Protein AF-A0A6V7HZJ1-F1 (afdb_monomer)

InterPro domains:
  IPR009286 Inositol-pentakisphosphate 2-kinase [PF06090] (3-88)
  IPR009286 Inositol-pentakisphosphate 2-kinase [PTHR14456] (4-88)

Foldseek 3Di:
DPPPVAPDDFPADVCLCPVLDLVSVLVNVVSCLVGVRVPDFDDDPNHTQDGPPDDPVSVQVVVCVVPHPPRQDVVNVSVVVSCVSNDDDPPCVVVVV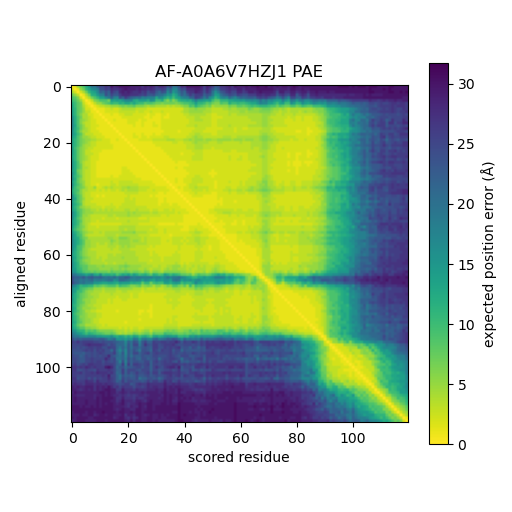VVVVVVVVVVVVVVVVVVVPPPD

Secondary structure (DSSP, 8-state):
------SS-----HHHHTTS-HHHHHHHHHHHHHS-TTT--EEETTEEEESTT--HHHHHHHHHHHH-SS---HHHHHHHHHHHHHPPP-THHHHHHHHHHHHHHHHHHHHHHHHHTS--

Mean predicted aligned error: 12.03 Å

Solvent-accessible surface area (backbone atoms only — not comparable to full-atom values): 7307 Å² total; per-residue (Å²): 132,87,84,74,90,60,97,70,86,62,77,51,40,69,71,29,52,72,57,82,42,66,69,41,27,46,53,20,51,52,23,30,71,75,44,19,58,95,82,33,74,41,67,57,97,88,39,80,74,45,35,60,94,54,59,71,66,60,50,49,54,49,36,33,70,72,67,36,93,64,79,53,48,72,66,52,52,48,49,52,52,49,52,63,71,68,54,80,75,74,63,60,61,63,51,51,50,50,55,51,51,52,56,51,51,54,57,52,58,63,55,58,62,59,66,70,72,76,77,126

Sequence (120 aa):
IANRTVAERSKYCPCDLFSGDRKRLHHAIDALIETPQNNFIIFKNGCRVWGEGYSRDALNDILEECFGTNQVSLDDLQYLLSEALLREFSKNKSERLMEKCDRLLENNVTSDERVASSKR

Radius of gyration: 25.58 Å; Cα contacts (8 Å, |Δi|>4): 84; chains: 1; bounding box: 83×49×32 Å

Organism: NCBI:txid1563983

Structure (mmCIF, N/CA/C/O backbone):
data_AF-A0A6V7HZJ1-F1
#
_entry.id   AF-A0A6V7HZJ1-F1
#
loop_
_atom_site.group_PDB
_atom_site.id
_atom_site.type_symbol
_atom_site.label_atom_id
_atom_site.label_alt_id
_atom_site.label_comp_id
_atom_site.label_asym_id
_atom_site.label_entity_id
_atom_site.label_seq_id
_atom_site.pdbx_PDB_ins_code
_atom_site.Cartn_x
_atom_site.Cartn_y
_atom_site.Cartn_z
_atom_site.occupancy
_atom_site.B_iso_or_equiv
_atom_site.auth_seq_id
_atom_site.auth_comp_id
_atom_site.auth_asym_id
_atom_site.auth_atom_id
_atom_site.pdbx_PDB_model_num
ATOM 1 N N . ILE A 1 1 ? 4.909 -32.415 -10.570 1.00 40.41 1 ILE A N 1
ATOM 2 C CA . ILE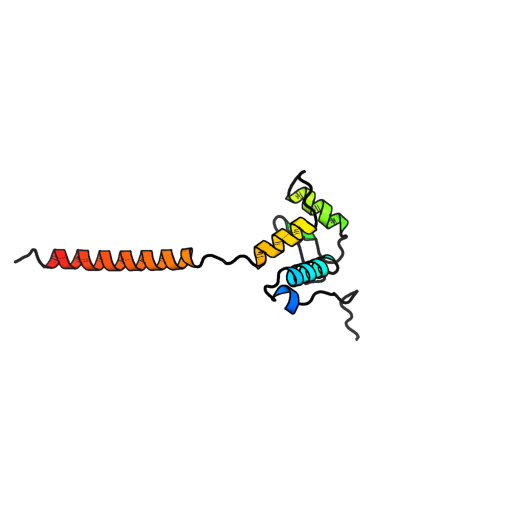 A 1 1 ? 5.188 -31.099 -11.194 1.00 40.41 1 ILE A CA 1
ATOM 3 C C . ILE A 1 1 ? 5.083 -30.068 -10.082 1.00 40.41 1 ILE A C 1
ATOM 5 O O . ILE A 1 1 ? 4.009 -29.923 -9.514 1.00 40.41 1 ILE A O 1
ATOM 9 N N . ALA A 1 2 ? 6.195 -29.470 -9.659 1.00 46.47 2 ALA A N 1
ATOM 10 C CA . ALA A 1 2 ? 6.170 -28.469 -8.597 1.00 46.47 2 ALA A CA 1
ATOM 11 C C . ALA A 1 2 ? 5.675 -27.140 -9.191 1.00 46.47 2 ALA A C 1
ATOM 13 O O . ALA A 1 2 ? 6.444 -26.432 -9.834 1.00 46.47 2 ALA A O 1
ATOM 14 N N . ASN A 1 3 ? 4.389 -26.832 -9.009 1.00 52.44 3 ASN A N 1
ATOM 15 C CA . ASN A 1 3 ? 3.789 -25.545 -9.370 1.00 52.44 3 ASN A CA 1
ATOM 16 C C . ASN A 1 3 ? 4.353 -24.444 -8.463 1.00 52.44 3 ASN A C 1
ATOM 18 O O . ASN A 1 3 ? 3.749 -24.096 -7.452 1.00 52.44 3 ASN A O 1
ATOM 22 N N . ARG A 1 4 ? 5.525 -23.897 -8.788 1.00 54.09 4 ARG A N 1
ATOM 23 C CA . ARG A 1 4 ? 5.960 -22.620 -8.210 1.00 54.09 4 ARG A CA 1
ATOM 24 C C . ARG A 1 4 ? 5.475 -21.509 -9.132 1.00 54.09 4 ARG A C 1
ATOM 26 O O . ARG A 1 4 ? 6.187 -21.098 -10.036 1.00 54.09 4 ARG A O 1
ATOM 33 N N . THR A 1 5 ? 4.230 -21.084 -8.936 1.00 69.06 5 THR A N 1
ATOM 34 C CA . THR A 1 5 ? 3.590 -19.992 -9.695 1.00 69.06 5 THR A CA 1
ATOM 35 C C . THR A 1 5 ? 3.909 -18.605 -9.132 1.00 69.06 5 THR A C 1
ATOM 37 O O . THR A 1 5 ? 3.355 -17.619 -9.601 1.00 69.06 5 THR A O 1
ATOM 40 N N . VAL A 1 6 ? 4.767 -18.522 -8.111 1.00 70.00 6 VAL A N 1
ATOM 41 C CA . VAL A 1 6 ? 5.093 -17.292 -7.387 1.00 70.00 6 VAL A CA 1
ATOM 42 C C . VAL A 1 6 ? 6.604 -17.232 -7.158 1.00 70.00 6 VAL A C 1
ATOM 44 O O . VAL A 1 6 ? 7.190 -18.220 -6.707 1.00 70.00 6 VAL A O 1
ATOM 47 N N . ALA A 1 7 ? 7.221 -16.093 -7.491 1.00 79.19 7 ALA A N 1
ATOM 48 C CA . ALA A 1 7 ? 8.670 -15.894 -7.425 1.00 79.19 7 ALA A CA 1
ATOM 49 C C . ALA A 1 7 ? 9.200 -15.833 -5.982 1.00 79.19 7 ALA A C 1
ATOM 51 O O . ALA A 1 7 ? 10.253 -16.397 -5.688 1.00 79.19 7 ALA A O 1
ATOM 52 N N . GLU A 1 8 ? 8.444 -15.215 -5.072 1.00 86.81 8 GLU A N 1
ATOM 53 C CA . GLU A 1 8 ? 8.817 -15.063 -3.666 1.00 86.81 8 GLU A CA 1
ATOM 54 C C . GLU A 1 8 ? 7.619 -15.151 -2.713 1.00 86.81 8 GLU A C 1
ATOM 56 O O . GLU A 1 8 ? 6.463 -14.954 -3.089 1.00 86.81 8 GLU A O 1
ATOM 61 N N . ARG A 1 9 ? 7.880 -15.475 -1.443 1.00 90.62 9 ARG A N 1
ATOM 62 C CA . ARG A 1 9 ? 6.821 -15.539 -0.433 1.00 90.62 9 ARG A CA 1
ATOM 63 C C . ARG A 1 9 ? 6.506 -14.130 0.064 1.00 90.62 9 ARG A C 1
ATOM 65 O O . ARG A 1 9 ? 7.355 -13.498 0.682 1.00 90.62 9 ARG A O 1
ATOM 72 N N . SER A 1 10 ? 5.266 -13.699 -0.139 1.00 93.69 10 SER A N 1
ATOM 73 C CA . SER A 1 10 ? 4.774 -12.426 0.385 1.00 93.69 10 SER A CA 1
ATOM 74 C C . SER A 1 10 ? 4.755 -12.402 1.919 1.00 93.69 10 SER A C 1
ATOM 76 O O . SER A 1 10 ? 4.475 -13.418 2.566 1.00 93.69 10 SER A O 1
ATOM 78 N N . LYS A 1 11 ? 5.013 -11.221 2.494 1.00 96.38 11 LYS A N 1
ATOM 79 C CA . LYS A 1 11 ? 4.790 -10.919 3.921 1.00 96.38 11 LYS A CA 1
ATOM 80 C C . LYS A 1 11 ? 3.334 -10.538 4.216 1.00 96.38 11 LYS A C 1
ATOM 82 O O . LYS A 1 11 ? 2.983 -10.341 5.374 1.00 96.38 11 LYS A O 1
ATOM 87 N N . TYR A 1 12 ? 2.491 -10.434 3.186 1.00 96.69 12 TYR A N 1
ATOM 88 C CA . TYR A 1 12 ? 1.090 -10.071 3.333 1.00 96.69 12 TYR A CA 1
ATOM 89 C C . TYR A 1 12 ? 0.363 -11.092 4.211 1.00 96.69 12 TYR A C 1
ATOM 91 O O . TYR A 1 12 ? 0.395 -12.300 3.964 1.00 96.69 12 TYR A O 1
ATOM 99 N N . CYS A 1 13 ? -0.323 -10.580 5.230 1.00 96.69 13 CYS A N 1
ATOM 100 C CA . CYS A 1 13 ? -1.128 -11.363 6.149 1.00 96.69 13 CYS A CA 1
ATOM 101 C C . CYS A 1 13 ? -2.583 -10.868 6.106 1.00 96.69 13 CYS A C 1
ATOM 103 O O . CYS A 1 13 ? -2.858 -9.738 6.521 1.00 96.69 13 CYS A O 1
ATOM 105 N N . PRO A 1 14 ? -3.549 -11.701 5.676 1.00 97.44 14 PRO A N 1
ATOM 106 C CA . PRO A 1 14 ? -4.964 -11.331 5.695 1.00 97.44 14 PRO A CA 1
ATOM 107 C C . PRO A 1 14 ? -5.456 -10.926 7.089 1.00 97.44 14 PRO A C 1
ATOM 109 O O . PRO A 1 14 ? -6.217 -9.972 7.224 1.00 97.44 14 PRO A O 1
ATOM 112 N N . CYS A 1 15 ? -4.983 -11.599 8.144 1.00 97.81 15 CYS A N 1
ATOM 113 C CA . CYS A 1 15 ? -5.367 -11.269 9.516 1.00 97.81 15 CYS A CA 1
ATOM 114 C C . CYS A 1 15 ? -4.927 -9.865 9.935 1.00 97.81 15 CYS A C 1
ATOM 116 O O . CYS A 1 15 ? -5.546 -9.303 10.834 1.00 97.81 15 CYS A O 1
ATOM 118 N N . ASP A 1 16 ? -3.860 -9.321 9.347 1.00 97.88 16 ASP A N 1
ATOM 119 C CA . ASP A 1 16 ? -3.412 -7.955 9.615 1.00 97.88 16 ASP A CA 1
ATOM 120 C C . ASP A 1 16 ? -4.301 -6.941 8.889 1.00 97.88 16 ASP A C 1
ATOM 122 O O . ASP A 1 16 ? -4.782 -6.000 9.523 1.00 97.88 16 ASP A O 1
ATOM 126 N N . LEU A 1 17 ? -4.626 -7.206 7.617 1.00 97.50 17 LEU A N 1
ATOM 127 C CA . LEU A 1 17 ? -5.521 -6.373 6.806 1.00 97.50 17 LEU A CA 1
ATOM 128 C C . LEU A 1 17 ? -6.935 -6.271 7.413 1.00 97.50 17 LEU A C 1
ATOM 130 O O . LEU A 1 17 ? -7.500 -5.189 7.504 1.00 97.50 17 LEU A O 1
ATOM 134 N N . PHE A 1 18 ? -7.505 -7.388 7.871 1.00 96.44 18 PHE A N 1
ATOM 135 C CA . PHE A 1 18 ? -8.874 -7.437 8.411 1.00 96.44 18 PHE A CA 1
ATOM 136 C C . PHE A 1 18 ? -8.962 -7.210 9.928 1.00 96.44 18 PHE A C 1
ATOM 138 O O . PHE A 1 18 ? -10.018 -7.409 10.524 1.00 96.44 18 PHE A O 1
ATOM 145 N N . SER A 1 19 ? -7.869 -6.811 10.579 1.00 95.81 19 SER A N 1
ATOM 146 C CA . SER A 1 19 ? -7.833 -6.676 12.041 1.00 95.81 19 SER A CA 1
ATOM 147 C C . SER A 1 19 ? -8.616 -5.483 12.594 1.00 95.81 19 SER A C 1
ATOM 149 O O . SER A 1 19 ? -8.912 -5.462 13.787 1.00 95.81 19 SER A O 1
ATOM 151 N N . GLY A 1 20 ? -8.882 -4.467 11.769 1.00 92.50 20 GLY A N 1
ATOM 152 C CA . GLY A 1 20 ? -9.362 -3.158 12.227 1.00 92.50 20 GLY A CA 1
ATOM 153 C C . GLY A 1 20 ? -8.294 -2.313 12.940 1.00 92.50 20 GLY A C 1
ATOM 154 O O . GLY A 1 20 ? -8.534 -1.144 13.234 1.00 92.50 20 GLY A O 1
ATOM 155 N N . ASP A 1 21 ? -7.104 -2.868 13.194 1.00 96.25 21 ASP A N 1
ATOM 156 C CA . ASP A 1 21 ? -5.969 -2.143 13.755 1.00 96.25 21 ASP A CA 1
ATOM 157 C C . ASP A 1 21 ? -5.191 -1.440 12.635 1.00 96.25 21 ASP A C 1
ATOM 159 O O . ASP A 1 21 ? -4.701 -2.080 11.702 1.00 96.25 21 ASP A O 1
ATOM 163 N N . ARG A 1 22 ? -5.045 -0.111 12.735 1.00 95.19 22 ARG A N 1
ATOM 164 C CA . ARG A 1 22 ? -4.370 0.699 11.704 1.00 95.19 22 ARG A CA 1
ATOM 165 C C . ARG A 1 22 ? -2.927 0.277 11.456 1.00 95.19 22 ARG A C 1
ATOM 167 O O . ARG A 1 22 ? -2.501 0.260 10.308 1.00 95.19 22 ARG A O 1
ATOM 174 N N . LYS A 1 23 ? -2.165 -0.068 12.497 1.00 95.44 23 LYS A N 1
ATOM 175 C CA . LYS A 1 23 ? -0.742 -0.408 12.334 1.00 95.44 23 LYS A CA 1
ATOM 176 C C . LYS A 1 23 ? -0.579 -1.727 11.587 1.00 95.44 23 LYS A C 1
ATOM 178 O O . LYS A 1 23 ? 0.264 -1.833 10.701 1.00 95.44 23 LYS A O 1
ATOM 183 N N . ARG A 1 24 ? -1.405 -2.719 11.918 1.00 97.25 24 ARG A N 1
ATOM 184 C CA . ARG A 1 24 ? -1.441 -4.006 11.212 1.00 97.25 24 ARG A CA 1
ATOM 185 C C . ARG A 1 24 ? -1.941 -3.836 9.777 1.00 97.25 24 ARG A C 1
ATOM 187 O O . ARG A 1 24 ? -1.351 -4.405 8.864 1.00 97.25 24 ARG A O 1
ATOM 194 N N . LEU A 1 25 ? -2.952 -2.996 9.560 1.00 97.06 25 LEU A N 1
ATOM 195 C CA . LEU A 1 25 ? -3.442 -2.669 8.222 1.00 97.06 25 LEU A CA 1
ATOM 196 C C . LEU A 1 25 ? -2.347 -2.042 7.343 1.00 97.06 25 LEU A C 1
ATOM 198 O O . LEU A 1 25 ? -2.143 -2.497 6.220 1.00 97.06 25 LEU A O 1
ATOM 202 N N . HIS A 1 26 ? -1.600 -1.068 7.872 1.00 96.00 26 HIS A N 1
ATOM 203 C CA . HIS A 1 26 ? -0.453 -0.462 7.188 1.00 96.00 26 HIS A CA 1
ATOM 204 C C . HIS A 1 26 ? 0.588 -1.522 6.804 1.00 96.00 26 HIS A C 1
ATOM 206 O O . HIS A 1 26 ? 0.969 -1.618 5.640 1.00 96.00 26 HIS A O 1
ATOM 212 N N . HIS A 1 27 ? 0.968 -2.392 7.747 1.00 96.38 27 HIS A N 1
ATOM 213 C CA . HIS A 1 27 ? 1.910 -3.480 7.475 1.00 96.38 27 HIS A CA 1
ATOM 214 C C . HIS A 1 27 ? 1.437 -4.403 6.340 1.00 96.38 27 HIS A C 1
ATOM 216 O O . HIS A 1 27 ? 2.221 -4.782 5.469 1.00 96.38 27 HIS A O 1
ATOM 222 N N . ALA A 1 28 ? 0.147 -4.745 6.324 1.00 97.75 28 ALA A N 1
ATOM 223 C CA . ALA A 1 28 ? -0.428 -5.565 5.267 1.00 97.75 28 ALA A CA 1
ATOM 224 C C . ALA A 1 28 ? -0.405 -4.857 3.901 1.00 97.75 28 ALA A C 1
ATOM 226 O O . ALA A 1 28 ? -0.098 -5.503 2.901 1.00 97.75 28 ALA A O 1
ATOM 227 N N . ILE A 1 29 ? -0.693 -3.552 3.853 1.00 96.75 29 ILE A N 1
ATOM 228 C CA . ILE A 1 29 ? -0.634 -2.747 2.623 1.00 96.75 29 ILE A CA 1
ATOM 229 C C . ILE A 1 29 ? 0.805 -2.649 2.106 1.00 96.75 29 ILE A C 1
ATOM 231 O O . ILE A 1 29 ? 1.033 -2.870 0.919 1.00 96.75 29 ILE A O 1
ATOM 235 N N . ASP A 1 30 ? 1.786 -2.406 2.977 1.00 95.62 30 ASP A N 1
ATOM 236 C CA . ASP A 1 30 ? 3.200 -2.369 2.580 1.00 95.62 30 ASP A CA 1
ATOM 237 C C . ASP A 1 30 ? 3.654 -3.691 1.978 1.00 95.62 30 ASP A C 1
ATOM 239 O O . ASP A 1 30 ? 4.320 -3.713 0.944 1.00 95.62 30 ASP A O 1
ATOM 243 N N . ALA A 1 31 ? 3.252 -4.805 2.589 1.00 96.12 31 ALA A N 1
ATOM 244 C CA . ALA A 1 31 ? 3.575 -6.124 2.076 1.00 96.12 31 ALA A CA 1
ATOM 245 C C . ALA A 1 31 ? 2.908 -6.411 0.716 1.00 96.12 31 ALA A C 1
ATOM 247 O O . ALA A 1 31 ? 3.510 -7.080 -0.128 1.00 96.12 31 ALA A O 1
ATOM 248 N N . LEU A 1 32 ? 1.697 -5.887 0.483 1.00 96.19 32 LEU A N 1
ATOM 249 C CA . LEU A 1 32 ? 1.023 -5.940 -0.820 1.00 96.19 32 LEU A CA 1
ATOM 250 C C . LEU A 1 32 ? 1.732 -5.075 -1.871 1.00 96.19 32 LEU A C 1
ATOM 252 O O . LEU A 1 32 ? 1.818 -5.484 -3.022 1.00 96.19 32 LEU A O 1
ATOM 256 N N . ILE A 1 33 ? 2.265 -3.908 -1.502 1.00 94.75 33 ILE A N 1
ATOM 257 C CA . ILE A 1 33 ? 3.041 -3.059 -2.420 1.00 94.75 33 ILE A CA 1
ATOM 258 C C . ILE A 1 33 ? 4.416 -3.680 -2.715 1.00 94.75 33 ILE A C 1
ATOM 260 O O . ILE A 1 33 ? 4.897 -3.603 -3.842 1.00 94.75 33 ILE A O 1
ATOM 264 N N . GLU A 1 34 ? 5.065 -4.290 -1.719 1.00 93.69 34 GLU A N 1
ATOM 265 C CA . GLU A 1 34 ? 6.348 -4.992 -1.880 1.00 93.69 34 GLU A CA 1
ATOM 266 C C . GLU A 1 34 ? 6.198 -6.223 -2.783 1.00 93.69 34 GLU A C 1
ATOM 268 O O . GLU A 1 34 ? 7.039 -6.451 -3.645 1.00 93.69 34 GLU A O 1
ATOM 273 N N . THR A 1 35 ? 5.113 -6.986 -2.614 1.00 94.50 35 THR A N 1
ATOM 274 C CA . THR A 1 35 ? 4.875 -8.251 -3.328 1.00 94.50 35 THR A CA 1
ATOM 275 C C . THR A 1 35 ? 3.427 -8.348 -3.825 1.00 94.50 35 THR A C 1
ATOM 277 O O . THR A 1 35 ? 2.601 -9.027 -3.205 1.00 94.50 35 THR A O 1
ATOM 280 N N . PRO A 1 36 ? 3.088 -7.682 -4.945 1.00 94.31 36 PRO A N 1
ATOM 281 C CA . PRO A 1 36 ? 1.699 -7.525 -5.385 1.00 94.31 36 PRO A CA 1
ATOM 282 C C . PRO A 1 36 ? 1.052 -8.838 -5.802 1.00 94.31 36 PRO A C 1
ATOM 284 O O . PRO A 1 36 ? -0.101 -9.109 -5.448 1.00 94.31 36 PRO A O 1
ATOM 287 N N . GLN A 1 37 ? 1.796 -9.669 -6.538 1.00 90.62 37 GLN A N 1
ATOM 288 C CA . GLN A 1 37 ? 1.336 -10.950 -7.062 1.00 90.62 37 GLN A CA 1
ATOM 289 C C . GLN A 1 37 ? -0.044 -10.794 -7.729 1.00 90.62 37 GLN A C 1
ATOM 291 O O . GLN A 1 37 ? -0.274 -9.874 -8.516 1.00 90.62 37 GLN A O 1
ATOM 296 N N . ASN A 1 38 ? -0.993 -11.674 -7.420 1.00 92.56 38 ASN A N 1
ATOM 297 C CA . ASN A 1 38 ? -2.386 -11.554 -7.849 1.00 92.56 38 ASN A CA 1
ATOM 298 C C . ASN A 1 38 ? -3.284 -10.824 -6.831 1.00 92.56 38 ASN A C 1
ATOM 300 O O . ASN A 1 38 ? -4.492 -10.760 -7.044 1.00 92.56 38 ASN A O 1
ATOM 304 N N . ASN A 1 39 ? -2.723 -10.310 -5.733 1.00 95.06 39 ASN A N 1
ATOM 305 C CA . ASN A 1 39 ? -3.485 -9.746 -4.618 1.00 95.06 39 ASN A CA 1
ATOM 306 C C . ASN A 1 39 ? -3.630 -8.223 -4.701 1.00 95.06 39 ASN A C 1
ATOM 308 O O . ASN A 1 39 ? -4.583 -7.678 -4.148 1.00 95.06 39 ASN A O 1
ATOM 312 N N . PHE A 1 40 ? -2.714 -7.532 -5.386 1.00 95.81 40 PHE A N 1
ATOM 313 C CA . PHE A 1 40 ? -2.752 -6.077 -5.503 1.00 95.81 40 PHE A CA 1
ATOM 314 C C . PHE A 1 40 ? -2.501 -5.621 -6.944 1.00 95.81 40 PHE A C 1
ATOM 316 O O . PHE A 1 40 ? -1.456 -5.882 -7.539 1.00 95.81 40 PHE A O 1
ATOM 323 N N . ILE A 1 41 ? -3.508 -4.971 -7.532 1.00 96.00 41 ILE A N 1
ATOM 324 C CA . ILE A 1 41 ? -3.509 -4.521 -8.927 1.00 96.00 41 ILE A CA 1
ATOM 325 C C . ILE A 1 41 ? -4.136 -3.131 -8.970 1.00 96.00 41 ILE A C 1
ATOM 327 O O . ILE A 1 41 ? -5.210 -2.920 -8.405 1.00 96.00 41 ILE A O 1
ATOM 331 N N . ILE A 1 42 ? -3.491 -2.199 -9.670 1.00 95.25 42 ILE A N 1
ATOM 332 C CA . ILE A 1 42 ? -3.984 -0.827 -9.814 1.00 95.25 42 ILE A CA 1
ATOM 333 C C . ILE A 1 42 ? -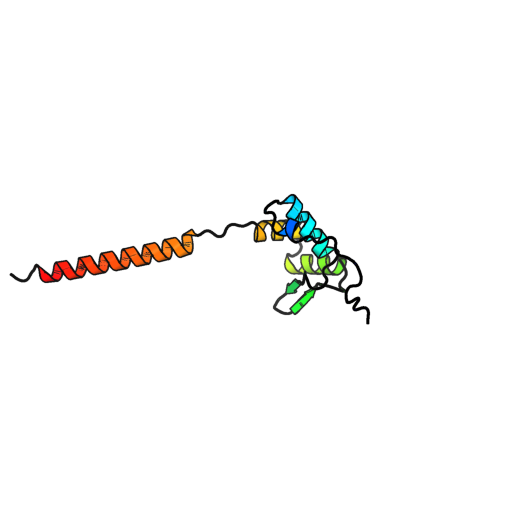4.474 -0.622 -11.241 1.00 95.25 42 ILE A C 1
ATOM 335 O O . ILE A 1 42 ? -3.792 -0.957 -12.217 1.00 95.25 42 ILE A O 1
ATOM 339 N N . PHE A 1 43 ? -5.667 -0.044 -11.344 1.00 95.75 43 PHE A N 1
ATOM 340 C CA . PHE A 1 43 ? -6.300 0.309 -12.603 1.00 95.75 43 PHE A CA 1
ATOM 341 C C . PHE A 1 43 ? -6.525 1.814 -12.681 1.00 95.75 43 PHE A C 1
ATOM 343 O O . PHE A 1 43 ? -6.949 2.438 -11.711 1.00 95.75 43 PHE A O 1
ATOM 350 N N . LYS A 1 44 ? -6.321 2.373 -13.872 1.00 93.19 44 LYS A N 1
ATOM 351 C CA . LYS A 1 44 ? -6.681 3.749 -14.217 1.00 93.19 44 LYS A CA 1
ATOM 352 C C . LYS A 1 44 ? -7.533 3.713 -15.475 1.00 93.19 44 LYS A C 1
ATOM 354 O O . LYS A 1 44 ? -7.120 3.145 -16.482 1.00 93.19 44 LYS A O 1
ATOM 359 N N . ASN A 1 45 ? -8.738 4.280 -15.411 1.00 94.56 45 ASN A N 1
ATOM 360 C CA . ASN A 1 45 ? -9.691 4.303 -16.531 1.00 94.56 45 ASN A CA 1
ATOM 361 C C . ASN A 1 45 ? -9.951 2.913 -17.156 1.00 94.56 45 ASN A C 1
ATOM 363 O O . ASN A 1 45 ? -10.075 2.781 -18.369 1.00 94.56 45 ASN A O 1
ATOM 367 N N . GLY A 1 46 ? -9.996 1.864 -16.327 1.00 95.19 46 GLY A N 1
ATOM 368 C CA . GLY A 1 46 ? -10.210 0.478 -16.767 1.00 95.19 46 GLY A CA 1
ATOM 369 C C . GLY A 1 46 ? -8.961 -0.246 -17.287 1.00 95.19 46 GLY A C 1
ATOM 370 O O . GLY A 1 46 ? -9.007 -1.457 -17.487 1.00 95.19 46 GLY A O 1
ATOM 371 N N . CYS A 1 47 ? -7.831 0.445 -17.445 1.00 95.25 47 CYS A N 1
ATOM 372 C CA . CYS A 1 47 ? -6.566 -0.152 -17.863 1.00 95.25 47 CYS A CA 1
ATOM 373 C C . CYS A 1 47 ? -5.716 -0.529 -16.648 1.00 95.25 47 CYS A C 1
ATOM 375 O O . CYS A 1 47 ? -5.565 0.274 -15.727 1.00 95.25 47 CYS A O 1
ATOM 377 N N . ARG A 1 48 ? -5.129 -1.733 -16.649 1.00 94.88 48 ARG A N 1
ATOM 378 C CA . ARG A 1 48 ? -4.140 -2.134 -15.637 1.00 94.88 48 ARG A CA 1
ATOM 379 C C . ARG A 1 48 ? -2.882 -1.289 -15.822 1.00 94.88 48 ARG A C 1
ATOM 381 O O . ARG A 1 48 ? -2.228 -1.400 -16.855 1.00 94.88 48 ARG A O 1
ATOM 388 N N . VAL A 1 49 ? -2.548 -0.486 -14.817 1.00 95.69 49 VAL A N 1
ATOM 389 C CA . VAL A 1 49 ? -1.368 0.393 -14.835 1.00 95.69 49 VAL A CA 1
ATOM 390 C C . VAL A 1 49 ? -0.248 -0.108 -13.931 1.00 95.69 49 VAL A C 1
ATOM 392 O O . VAL A 1 49 ? 0.906 0.215 -14.180 1.00 95.69 49 VAL A O 1
ATOM 395 N N . TRP A 1 50 ? -0.557 -0.938 -12.928 1.00 96.81 50 TRP A N 1
ATOM 396 C CA . TRP A 1 50 ? 0.452 -1.486 -12.020 1.00 96.81 50 TRP A CA 1
ATOM 397 C C . TRP A 1 50 ? 0.026 -2.827 -11.397 1.00 96.81 50 TRP A C 1
ATOM 399 O O . TRP A 1 50 ? -1.161 -3.163 -11.357 1.00 96.81 50 TRP A O 1
ATOM 409 N N . GLY A 1 51 ? 0.996 -3.613 -10.926 1.00 94.50 51 GLY A N 1
ATOM 410 C CA . GLY A 1 51 ? 0.816 -4.879 -10.204 1.00 94.50 51 GLY A CA 1
ATOM 411 C C . GLY A 1 51 ? 2.082 -5.735 -10.284 1.00 94.50 51 GLY A C 1
ATOM 412 O O . GLY A 1 51 ? 3.176 -5.206 -10.450 1.00 94.50 51 GLY A O 1
ATOM 413 N N . GLU A 1 52 ? 1.941 -7.063 -10.261 1.00 94.06 52 GLU A N 1
ATOM 414 C CA . GLU A 1 52 ? 3.091 -7.972 -10.394 1.00 94.06 52 GLU A CA 1
ATOM 415 C C . GLU A 1 52 ? 3.905 -7.713 -11.673 1.00 94.06 52 GLU A C 1
ATOM 417 O O . GLU A 1 52 ? 3.332 -7.607 -12.766 1.00 94.06 52 GLU A O 1
ATOM 422 N N . GLY A 1 53 ? 5.232 -7.641 -11.526 1.00 91.00 53 GLY A N 1
ATOM 423 C CA . GLY A 1 53 ? 6.188 -7.379 -12.608 1.00 91.00 53 GLY A CA 1
ATOM 424 C C . GLY A 1 53 ? 6.480 -5.898 -12.879 1.00 91.00 53 GLY A C 1
ATOM 425 O O . GLY A 1 53 ? 7.303 -5.601 -13.742 1.00 91.00 53 GLY A O 1
ATOM 426 N N . TYR A 1 54 ? 5.841 -4.975 -12.156 1.00 93.38 54 TYR A N 1
ATOM 427 C CA . TYR A 1 54 ? 6.104 -3.538 -12.248 1.00 93.38 54 TYR A CA 1
ATOM 428 C C . TYR A 1 54 ? 7.059 -3.102 -11.134 1.00 93.38 54 TYR A C 1
ATOM 430 O O . TYR A 1 54 ? 7.025 -3.639 -10.028 1.00 93.38 54 TYR A O 1
ATOM 438 N N . SER A 1 55 ? 7.916 -2.120 -11.417 1.00 91.62 55 SER A N 1
ATOM 439 C CA . SER A 1 55 ? 8.804 -1.553 -10.401 1.00 91.62 55 SER A CA 1
ATOM 440 C C . SER A 1 55 ? 8.033 -0.664 -9.422 1.00 91.62 55 SER A C 1
ATOM 442 O O . SER A 1 55 ? 6.931 -0.184 -9.704 1.00 91.62 55 SER A O 1
ATOM 444 N N . ARG A 1 56 ? 8.643 -0.404 -8.262 1.00 88.44 56 ARG A N 1
ATOM 445 C CA . ARG A 1 56 ? 8.138 0.598 -7.317 1.00 88.44 56 ARG A CA 1
ATOM 446 C C . ARG A 1 56 ? 8.212 2.015 -7.895 1.00 88.44 56 ARG A C 1
ATOM 448 O O . ARG A 1 56 ? 7.309 2.799 -7.644 1.00 88.44 56 ARG A O 1
ATOM 455 N N . ASP A 1 57 ? 9.216 2.320 -8.712 1.00 90.69 57 ASP A N 1
ATOM 456 C CA . ASP A 1 57 ? 9.326 3.632 -9.367 1.00 90.69 57 ASP A CA 1
ATOM 457 C C . ASP A 1 57 ? 8.140 3.895 -10.301 1.00 90.69 57 ASP A C 1
ATOM 459 O O . ASP A 1 57 ? 7.544 4.964 -10.243 1.00 90.69 57 ASP A O 1
ATOM 463 N N . ALA A 1 58 ? 7.687 2.875 -11.041 1.00 92.62 58 ALA A N 1
ATOM 464 C CA . ALA A 1 58 ? 6.485 2.989 -11.865 1.00 92.62 58 ALA A CA 1
ATOM 465 C C . ALA A 1 58 ? 5.225 3.298 -11.036 1.00 92.62 58 ALA A C 1
ATOM 467 O O . ALA A 1 58 ? 4.304 3.936 -11.536 1.00 92.62 58 ALA A O 1
ATOM 468 N N . LEU A 1 59 ? 5.163 2.861 -9.770 1.00 92.44 59 LEU A N 1
ATOM 469 C CA . LEU A 1 59 ? 4.071 3.243 -8.873 1.00 92.44 59 LEU A CA 1
ATOM 470 C C . LEU A 1 59 ? 4.144 4.729 -8.510 1.00 92.44 59 LEU A C 1
ATOM 472 O O . LEU A 1 59 ? 3.111 5.391 -8.518 1.00 92.44 59 LEU A O 1
ATOM 476 N N . ASN A 1 60 ? 5.339 5.251 -8.224 1.00 90.38 60 ASN A N 1
ATOM 477 C CA . ASN A 1 60 ? 5.527 6.672 -7.926 1.00 90.38 60 ASN A CA 1
ATOM 478 C C . ASN A 1 60 ? 5.114 7.545 -9.120 1.00 90.38 60 ASN A C 1
ATOM 480 O O . ASN A 1 60 ? 4.339 8.480 -8.935 1.00 90.38 60 ASN A O 1
ATOM 484 N N . ASP A 1 61 ? 5.519 7.172 -10.338 1.00 90.44 61 ASP A N 1
ATOM 485 C CA . ASP A 1 61 ? 5.122 7.871 -11.568 1.00 90.44 61 ASP A CA 1
ATOM 486 C C . ASP A 1 61 ? 3.590 7.914 -11.720 1.00 90.44 61 ASP A C 1
ATOM 488 O O . ASP A 1 61 ? 3.003 8.946 -12.052 1.00 90.44 61 ASP A O 1
ATOM 492 N N . ILE A 1 62 ? 2.912 6.798 -11.424 1.00 92.00 62 ILE A N 1
ATO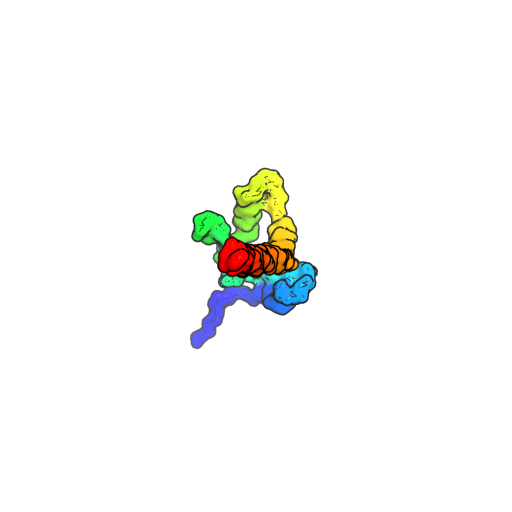M 493 C CA . ILE A 1 62 ? 1.445 6.712 -11.469 1.00 92.00 62 ILE A CA 1
ATOM 494 C C . ILE A 1 62 ? 0.806 7.605 -10.404 1.00 92.00 62 ILE A C 1
ATOM 496 O O . ILE A 1 62 ? -0.226 8.221 -10.675 1.00 92.00 62 ILE A O 1
ATOM 500 N N . LEU A 1 63 ? 1.377 7.678 -9.199 1.00 90.81 63 LEU A N 1
ATOM 501 C CA . LEU A 1 63 ? 0.861 8.536 -8.132 1.00 90.81 63 LEU A CA 1
ATOM 502 C C . LEU A 1 63 ? 0.986 10.017 -8.500 1.00 90.81 63 LEU A C 1
ATOM 504 O O . LEU A 1 63 ? 0.004 10.751 -8.373 1.00 90.81 63 LEU A O 1
ATOM 508 N N . GLU A 1 64 ? 2.132 10.435 -9.034 1.00 88.88 64 GLU A N 1
ATOM 509 C CA . GLU A 1 64 ? 2.326 11.794 -9.550 1.00 88.88 64 GLU A CA 1
ATOM 510 C C . GLU A 1 64 ? 1.324 12.122 -10.665 1.00 88.88 64 GLU A C 1
ATOM 512 O O . GLU A 1 64 ? 0.678 13.171 -10.648 1.00 88.88 64 GLU A O 1
ATOM 517 N N . GLU A 1 65 ? 1.114 11.198 -11.604 1.00 88.69 65 GLU A N 1
ATOM 518 C CA . GLU A 1 65 ? 0.165 11.388 -12.702 1.00 88.69 65 GLU A CA 1
ATOM 519 C C . GLU A 1 65 ? -1.301 11.433 -12.224 1.00 88.69 65 GLU A C 1
ATOM 521 O O . GLU A 1 65 ? -2.132 12.131 -12.810 1.00 88.69 65 GLU A O 1
ATOM 526 N N . CYS A 1 66 ? -1.663 10.661 -11.194 1.00 86.94 66 CYS A N 1
ATOM 527 C CA . CYS A 1 66 ? -3.041 10.580 -10.698 1.00 86.94 66 CYS A CA 1
ATOM 528 C C . CYS A 1 66 ? -3.429 11.755 -9.797 1.00 86.94 66 CYS A C 1
ATOM 530 O O . CYS A 1 66 ? -4.582 12.187 -9.836 1.00 86.94 66 CYS A O 1
ATOM 532 N N . PHE A 1 67 ? -2.497 12.252 -8.984 1.00 85.44 67 PHE A N 1
ATOM 533 C CA . PHE A 1 67 ? -2.781 13.248 -7.950 1.00 85.44 67 PHE A CA 1
ATOM 534 C C . PHE A 1 67 ? -2.156 14.629 -8.225 1.00 85.44 67 PHE A C 1
ATOM 536 O O . PHE A 1 67 ? -2.488 15.598 -7.538 1.00 85.44 67 PHE A O 1
ATOM 543 N N . GLY A 1 68 ? -1.338 14.758 -9.274 1.00 79.88 68 GLY A N 1
ATOM 544 C CA . GLY A 1 68 ? -0.740 16.016 -9.720 1.00 79.88 68 GLY A CA 1
ATOM 545 C C . GLY A 1 68 ? 0.546 16.392 -8.976 1.00 79.88 68 GLY A C 1
ATOM 546 O O . GLY A 1 68 ? 1.129 15.599 -8.246 1.00 79.88 68 GLY A O 1
ATOM 547 N N . THR A 1 69 ? 0.991 17.643 -9.152 1.00 61.66 69 THR A N 1
ATOM 548 C CA . THR A 1 69 ? 2.296 18.157 -8.672 1.00 61.66 69 THR A CA 1
ATOM 549 C C . THR A 1 69 ? 2.441 18.247 -7.151 1.00 61.66 69 THR A C 1
ATOM 551 O O . THR A 1 69 ? 3.521 18.565 -6.656 1.00 61.66 69 THR A O 1
ATOM 554 N N . ASN A 1 70 ? 1.369 18.006 -6.394 1.00 66.75 70 ASN A N 1
ATOM 555 C CA . ASN A 1 70 ? 1.468 17.814 -4.954 1.00 66.75 70 ASN A CA 1
ATOM 556 C C . ASN A 1 70 ? 1.954 16.385 -4.742 1.00 66.75 70 ASN A C 1
ATOM 558 O O . ASN A 1 70 ? 1.132 15.479 -4.712 1.00 66.75 70 ASN A O 1
ATOM 562 N N . GLN A 1 71 ? 3.274 16.207 -4.676 1.00 71.88 71 GLN A N 1
ATOM 563 C CA . GLN A 1 71 ? 3.963 14.927 -4.516 1.00 71.88 71 GLN A CA 1
ATOM 564 C C . GLN A 1 71 ? 3.224 14.001 -3.532 1.00 71.88 71 GLN A C 1
ATOM 566 O O . GLN A 1 71 ? 3.378 14.134 -2.320 1.00 71.88 71 GLN A O 1
ATOM 571 N N . VAL A 1 72 ? 2.409 13.078 -4.050 1.00 83.44 72 VAL A N 1
ATOM 572 C CA . VAL A 1 72 ? 1.744 12.054 -3.240 1.00 83.44 72 VAL A CA 1
ATOM 573 C C . VAL A 1 72 ? 2.739 10.929 -3.040 1.00 83.44 72 VAL A C 1
ATOM 575 O O . VAL A 1 72 ? 3.202 10.315 -4.001 1.00 83.44 72 VAL A O 1
ATOM 578 N N . SER A 1 73 ? 3.100 10.690 -1.786 1.00 88.50 73 SER A N 1
ATOM 579 C CA . SER A 1 73 ? 4.024 9.631 -1.404 1.00 88.50 73 SER A CA 1
ATOM 580 C C . SER A 1 73 ? 3.320 8.273 -1.303 1.00 88.50 73 SER A C 1
ATOM 582 O O . SER A 1 73 ? 2.090 8.170 -1.280 1.00 88.50 73 SER A O 1
ATOM 584 N N . LEU A 1 74 ? 4.105 7.198 -1.194 1.00 87.94 74 LEU A N 1
ATOM 585 C CA . LEU A 1 74 ? 3.565 5.875 -0.861 1.00 87.94 74 LEU A CA 1
ATOM 586 C C . LEU A 1 74 ? 2.889 5.858 0.517 1.00 87.94 74 LEU A C 1
ATOM 588 O O . LEU A 1 74 ? 1.902 5.145 0.690 1.00 87.94 74 LEU A O 1
ATOM 592 N N . ASP A 1 75 ? 3.369 6.674 1.457 1.00 89.75 75 ASP A N 1
ATOM 593 C CA . ASP A 1 75 ? 2.767 6.807 2.786 1.00 89.75 75 ASP A CA 1
ATOM 594 C C . ASP A 1 75 ? 1.374 7.442 2.690 1.00 89.75 75 ASP A C 1
ATOM 596 O O . ASP A 1 75 ? 0.440 7.006 3.365 1.00 89.75 75 ASP A O 1
ATOM 600 N N . ASP A 1 76 ? 1.194 8.412 1.790 1.00 91.00 76 ASP A N 1
ATOM 601 C CA . ASP A 1 76 ? -0.112 9.017 1.519 1.00 91.00 76 ASP A CA 1
ATOM 602 C C . ASP A 1 76 ? -1.074 8.013 0.875 1.00 91.00 76 ASP A C 1
ATOM 604 O O . ASP A 1 76 ? -2.244 7.943 1.257 1.00 91.00 76 ASP A O 1
ATOM 608 N N . LEU A 1 77 ? -0.590 7.192 -0.068 1.00 91.38 77 LEU A N 1
ATOM 609 C CA . LEU A 1 77 ? -1.383 6.102 -0.642 1.00 91.38 77 LEU A CA 1
ATOM 610 C C . LEU A 1 77 ? -1.795 5.099 0.445 1.00 91.38 77 LEU A C 1
ATOM 612 O O . LEU A 1 77 ? -2.963 4.712 0.516 1.00 91.38 77 LEU A O 1
ATOM 616 N N . GLN A 1 78 ? -0.857 4.686 1.298 1.00 92.69 78 GLN A N 1
ATOM 617 C CA . GLN A 1 78 ? -1.117 3.771 2.407 1.00 92.69 78 GLN A CA 1
ATOM 618 C C . GLN A 1 78 ? -2.159 4.351 3.368 1.00 92.69 78 GLN A C 1
ATOM 620 O O . GLN A 1 78 ? -3.099 3.651 3.759 1.00 92.69 78 GLN A O 1
ATOM 625 N N . TYR A 1 79 ? -2.018 5.627 3.725 1.00 92.81 79 TYR A N 1
ATOM 626 C CA . TYR A 1 79 ? -2.966 6.331 4.576 1.00 92.81 79 TYR A CA 1
ATOM 627 C C . TYR A 1 79 ? -4.353 6.387 3.928 1.00 92.81 79 TYR A C 1
ATOM 629 O O . TYR A 1 79 ? -5.342 6.011 4.557 1.00 92.81 79 TYR A O 1
ATOM 637 N N . LEU A 1 80 ? -4.433 6.762 2.648 1.00 93.75 80 LEU A N 1
ATOM 638 C CA . LEU A 1 80 ? -5.688 6.834 1.901 1.00 93.75 80 LEU A CA 1
ATOM 639 C C . LEU A 1 80 ? -6.398 5.477 1.836 1.00 93.75 80 LEU A C 1
ATOM 641 O O . LEU A 1 80 ? -7.604 5.406 2.072 1.00 93.75 80 LEU A O 1
ATOM 645 N N . LEU A 1 81 ? -5.663 4.402 1.538 1.00 94.94 81 LEU A N 1
ATOM 646 C CA . LEU A 1 81 ? -6.202 3.041 1.527 1.00 94.94 81 LEU A CA 1
ATOM 647 C C . LEU A 1 81 ? -6.688 2.625 2.917 1.00 94.94 81 LEU A C 1
ATOM 649 O O . LEU A 1 81 ? -7.755 2.025 3.041 1.00 94.94 81 LEU A O 1
ATOM 653 N N . SER A 1 82 ? -5.945 2.983 3.961 1.00 95.25 82 SER A N 1
ATOM 654 C CA . SER A 1 82 ? -6.309 2.664 5.340 1.00 95.25 82 SER A CA 1
ATOM 655 C C . SER A 1 82 ? -7.584 3.378 5.774 1.00 95.25 82 SER A C 1
ATOM 657 O O . SER A 1 82 ? -8.491 2.746 6.315 1.00 95.25 82 SER A O 1
ATOM 659 N N . GLU A 1 83 ? -7.703 4.673 5.478 1.00 95.31 83 GLU A N 1
ATOM 660 C CA . GLU A 1 83 ? -8.929 5.429 5.733 1.00 95.31 83 GLU A CA 1
ATOM 661 C C . GLU A 1 83 ? -10.099 4.895 4.905 1.00 95.31 83 GLU A C 1
ATOM 663 O O . GLU A 1 83 ? -11.198 4.745 5.431 1.00 95.31 83 GLU A O 1
ATOM 668 N N . ALA A 1 84 ? -9.885 4.550 3.633 1.00 95.00 84 ALA A N 1
ATOM 669 C CA . ALA A 1 84 ? -10.935 3.999 2.782 1.00 95.00 84 ALA A CA 1
ATOM 670 C C . ALA A 1 84 ? -11.46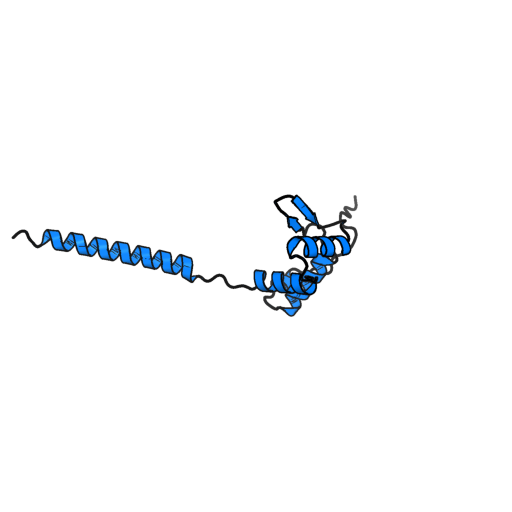5 2.649 3.294 1.00 95.00 84 ALA A C 1
ATOM 672 O O . ALA A 1 84 ?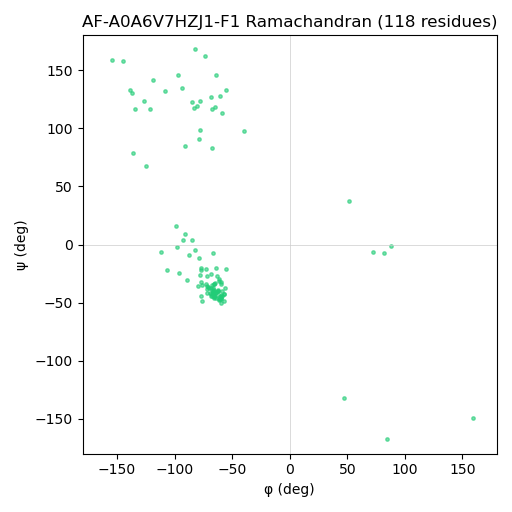 -12.676 2.429 3.272 1.00 95.00 84 ALA A O 1
ATOM 673 N N . LEU A 1 85 ? -10.582 1.764 3.765 1.00 94.88 85 LEU A N 1
ATOM 674 C CA . LEU A 1 85 ? -10.947 0.434 4.263 1.00 94.88 85 LEU A CA 1
ATOM 675 C C . LEU A 1 85 ? -11.580 0.466 5.659 1.00 94.88 85 LEU A C 1
ATOM 677 O O . LEU A 1 85 ? -12.466 -0.338 5.940 1.00 94.88 85 LEU A O 1
ATOM 681 N N . LEU A 1 86 ? -11.146 1.381 6.531 1.00 93.50 86 LEU A N 1
ATOM 682 C CA . LEU A 1 86 ? -11.672 1.511 7.896 1.00 93.50 86 LEU A CA 1
ATOM 683 C C . LEU A 1 86 ? -12.898 2.424 7.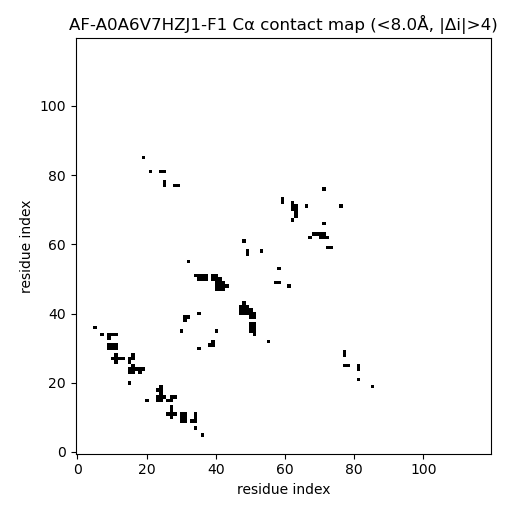994 1.00 93.50 86 LEU A C 1
ATOM 685 O O . LEU A 1 86 ? -13.518 2.509 9.055 1.00 93.50 86 LEU A O 1
ATOM 689 N N . ARG A 1 87 ? -13.252 3.132 6.918 1.00 92.50 87 ARG A N 1
ATOM 690 C CA . ARG A 1 87 ? -14.387 4.050 6.915 1.00 92.50 87 ARG A CA 1
ATOM 691 C C . ARG A 1 87 ? -15.697 3.300 7.120 1.00 92.50 87 ARG A C 1
ATOM 693 O O . ARG A 1 87 ? -16.145 2.538 6.266 1.00 92.50 87 ARG A O 1
ATOM 700 N N . GLU A 1 88 ? -16.384 3.627 8.208 1.00 89.19 88 GLU A N 1
ATOM 701 C CA . GLU A 1 88 ? -17.766 3.210 8.393 1.00 89.19 88 GLU A CA 1
ATOM 702 C C . GLU A 1 88 ? -18.6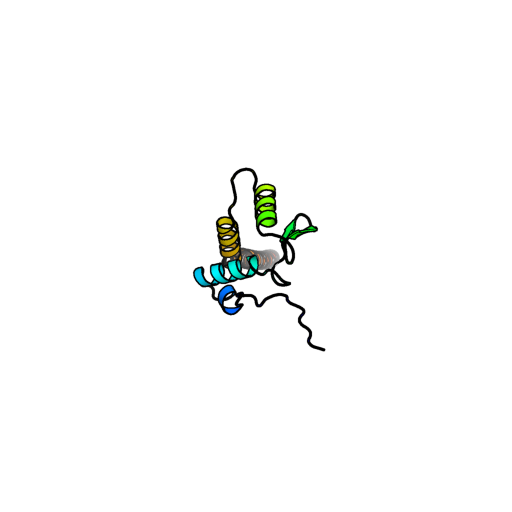74 3.931 7.390 1.00 89.19 88 GLU A C 1
ATOM 704 O O . GLU A 1 88 ? -18.697 5.164 7.279 1.00 89.19 88 GLU A O 1
ATOM 709 N N . PHE A 1 89 ? -19.458 3.155 6.649 1.00 83.31 89 PHE A N 1
ATOM 710 C CA . PHE A 1 89 ? -20.525 3.708 5.832 1.00 83.31 89 PHE A CA 1
ATOM 711 C C . PHE A 1 89 ? -21.704 4.043 6.740 1.00 83.31 89 PHE A C 1
ATOM 713 O O . PHE A 1 89 ? -22.231 3.186 7.447 1.00 83.31 89 PHE A O 1
ATOM 720 N N . SER A 1 90 ? -22.133 5.303 6.714 1.00 76.81 90 SER A N 1
ATOM 721 C CA . SER A 1 90 ? -23.305 5.737 7.466 1.00 76.81 90 SER A CA 1
ATOM 722 C C . SER A 1 90 ? -24.533 4.927 7.029 1.00 76.81 90 SER A C 1
ATOM 724 O O . SER A 1 90 ? -25.026 5.090 5.909 1.00 76.81 90 SER A O 1
ATOM 726 N N . LYS A 1 91 ? -25.056 4.091 7.937 1.00 64.56 91 LYS A N 1
ATOM 727 C CA . LYS A 1 91 ? -26.332 3.360 7.779 1.00 64.56 91 LYS A CA 1
ATOM 728 C C . LYS A 1 91 ? -27.511 4.297 7.487 1.00 64.56 91 LYS A C 1
ATOM 730 O O . LYS A 1 91 ? -28.512 3.918 6.882 1.00 64.56 91 LYS A O 1
ATOM 735 N N . ASN A 1 92 ? -27.335 5.568 7.840 1.00 60.75 92 ASN A N 1
ATOM 736 C CA . ASN A 1 92 ? -28.362 6.590 7.876 1.00 60.75 92 ASN A CA 1
ATOM 737 C C . ASN A 1 92 ? -28.953 6.899 6.501 1.00 60.75 92 ASN A C 1
ATOM 739 O O . ASN A 1 92 ? -30.027 7.482 6.459 1.00 60.75 92 ASN A O 1
ATOM 743 N N . LYS A 1 93 ? -28.299 6.581 5.372 1.00 63.00 93 LYS A N 1
ATOM 744 C CA . LYS A 1 93 ? -28.900 6.881 4.061 1.00 63.00 93 LYS A CA 1
ATOM 745 C C . LYS A 1 93 ? -30.011 5.891 3.718 1.00 63.00 93 LYS A C 1
ATOM 747 O O . LYS A 1 93 ? -31.094 6.332 3.354 1.00 63.00 93 LYS A O 1
ATOM 752 N N . SER A 1 94 ? -29.776 4.589 3.860 1.00 68.12 94 SER A N 1
ATOM 753 C CA . SER A 1 94 ? -30.803 3.568 3.618 1.00 68.12 94 SER A CA 1
ATOM 754 C C . SER A 1 94 ? -31.865 3.565 4.716 1.00 68.12 94 SER A C 1
ATOM 756 O O . SER A 1 94 ? -33.047 3.528 4.395 1.00 68.12 94 SER A O 1
ATOM 758 N N . GLU A 1 95 ? -31.472 3.705 5.985 1.00 70.81 95 GLU A N 1
ATOM 759 C CA . GLU A 1 95 ? -32.423 3.781 7.104 1.00 70.81 95 GLU A CA 1
ATOM 760 C C . GLU A 1 95 ? -33.288 5.052 7.037 1.00 70.81 95 GLU A C 1
ATOM 762 O O . GLU A 1 95 ? -34.508 4.947 7.125 1.00 70.81 95 GLU A O 1
ATOM 767 N N . ARG A 1 96 ? -32.727 6.243 6.745 1.00 68.00 96 ARG A N 1
ATOM 768 C CA . ARG A 1 96 ? -33.558 7.456 6.549 1.00 68.00 96 ARG A CA 1
ATOM 769 C C . ARG A 1 96 ? -34.478 7.362 5.337 1.00 68.00 96 ARG A C 1
ATOM 771 O O . ARG A 1 96 ? -35.537 7.987 5.353 1.00 68.00 96 ARG A O 1
ATOM 778 N N . LEU A 1 97 ? -34.067 6.673 4.268 1.00 74.06 97 LEU A N 1
ATOM 779 C CA . LEU A 1 97 ? -34.924 6.463 3.097 1.00 74.06 97 LEU A CA 1
ATOM 780 C C . LEU A 1 97 ? -36.090 5.533 3.442 1.00 74.06 97 LEU A C 1
ATOM 782 O O . LEU A 1 97 ? -37.223 5.875 3.117 1.00 74.06 97 LEU A O 1
ATOM 786 N N . MET A 1 98 ? -35.824 4.439 4.161 1.00 75.69 98 MET A N 1
ATOM 787 C CA . MET A 1 98 ? -36.851 3.519 4.663 1.00 75.69 98 MET A CA 1
ATOM 788 C C . MET A 1 98 ? -37.832 4.236 5.597 1.00 75.69 98 MET A C 1
ATOM 790 O O . MET A 1 98 ? -39.024 4.259 5.318 1.00 75.69 98 MET A O 1
ATOM 794 N N . GLU A 1 99 ? -37.340 4.974 6.597 1.00 78.44 99 GLU A N 1
ATOM 795 C CA . GLU A 1 99 ? -38.209 5.767 7.477 1.00 78.44 99 GLU A CA 1
ATOM 796 C C . GLU A 1 99 ? -39.029 6.823 6.717 1.00 78.44 99 GLU A C 1
ATOM 798 O O . GLU A 1 99 ? -40.125 7.207 7.126 1.00 78.44 99 GLU A O 1
ATOM 803 N N . LYS A 1 100 ? -38.484 7.386 5.630 1.00 80.81 100 LYS A N 1
ATOM 804 C CA . LYS A 1 100 ? -39.218 8.350 4.802 1.00 80.81 100 LYS A CA 1
ATOM 805 C C . LYS A 1 100 ? -40.331 7.659 4.013 1.00 80.81 100 LYS A C 1
ATOM 807 O O . LYS A 1 100 ? -41.387 8.265 3.866 1.00 80.81 100 LYS A O 1
ATOM 812 N N . CYS A 1 101 ? -40.120 6.430 3.544 1.00 77.25 101 CYS A N 1
ATOM 813 C CA . CYS A 1 101 ? -41.162 5.612 2.927 1.00 77.25 101 CYS A CA 1
ATOM 814 C C . CYS A 1 101 ? -42.273 5.266 3.925 1.00 77.25 101 CYS A C 1
ATOM 816 O O . CYS A 1 101 ? -43.438 5.483 3.600 1.00 77.25 101 CYS A O 1
ATOM 818 N N . ASP A 1 102 ? -41.929 4.849 5.145 1.00 83.62 102 ASP A N 1
ATOM 819 C CA . ASP A 1 102 ? -42.914 4.495 6.178 1.00 83.62 102 ASP A CA 1
ATOM 820 C C . ASP A 1 102 ? -43.803 5.692 6.546 1.00 83.62 102 ASP A C 1
ATOM 822 O O . ASP A 1 102 ? -45.031 5.613 6.481 1.00 83.62 102 ASP A O 1
ATOM 826 N N . ARG A 1 103 ? -43.196 6.865 6.777 1.00 81.88 103 ARG A N 1
ATOM 827 C CA . ARG A 1 103 ? -43.941 8.111 7.033 1.00 81.88 103 ARG A CA 1
ATOM 828 C C . ARG A 1 103 ? -44.860 8.508 5.874 1.00 81.88 103 ARG A C 1
ATOM 830 O O . ARG A 1 103 ? -45.911 9.102 6.101 1.00 81.88 103 ARG A O 1
ATOM 837 N N . LEU A 1 104 ? -44.480 8.246 4.622 1.00 82.19 104 LEU A N 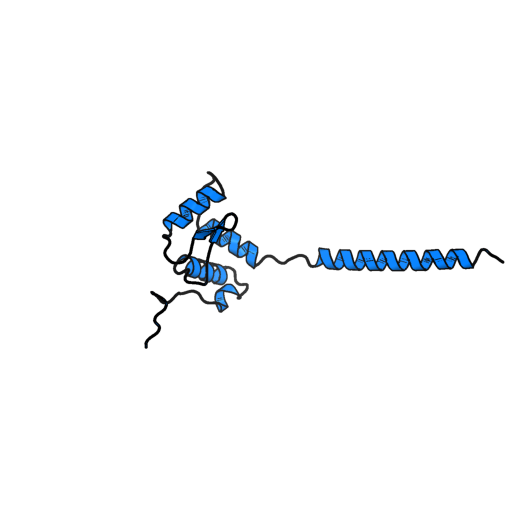1
ATOM 838 C CA . LEU A 1 104 ? -45.333 8.551 3.465 1.00 82.19 104 LEU A CA 1
ATOM 839 C C . LEU A 1 104 ? -46.528 7.596 3.376 1.00 82.19 104 LEU A C 1
ATOM 841 O O . LEU A 1 104 ? -47.616 8.031 3.007 1.00 82.19 104 LEU A O 1
ATOM 845 N N . LEU A 1 105 ? -46.358 6.325 3.739 1.00 79.19 105 LEU A N 1
ATOM 846 C CA . LEU A 1 105 ? -47.452 5.354 3.779 1.00 79.19 105 LEU A CA 1
ATOM 847 C C . LEU A 1 105 ? -48.468 5.697 4.880 1.00 79.19 105 LEU A C 1
ATOM 849 O O . LEU A 1 105 ? -49.665 5.729 4.607 1.00 79.19 105 LEU A O 1
ATOM 853 N N . GLU A 1 106 ? -48.011 6.060 6.080 1.00 77.69 106 GLU A N 1
ATOM 854 C CA . GLU A 1 106 ? -48.884 6.457 7.200 1.00 77.69 106 GLU A CA 1
ATOM 855 C C . GLU A 1 106 ? -49.710 7.723 6.900 1.00 77.69 106 GLU A C 1
ATOM 857 O O . GLU A 1 106 ? -50.899 7.813 7.223 1.00 77.69 106 GLU A O 1
ATOM 862 N N . ASN A 1 107 ? -49.108 8.705 6.224 1.00 71.06 107 ASN A N 1
ATOM 863 C CA . ASN A 1 107 ? -49.803 9.938 5.848 1.00 71.06 107 ASN A CA 1
ATOM 864 C C . ASN A 1 107 ? -50.836 9.730 4.724 1.00 71.06 107 ASN A C 1
ATOM 866 O O . ASN A 1 107 ? -51.831 10.455 4.669 1.00 71.06 107 ASN A O 1
ATOM 870 N N . ASN A 1 108 ? -50.639 8.731 3.858 1.00 63.78 108 ASN A N 1
ATOM 871 C CA . ASN A 1 108 ? -51.616 8.359 2.830 1.00 63.78 108 ASN A CA 1
ATOM 872 C C . ASN A 1 108 ? -52.795 7.554 3.411 1.00 63.78 108 ASN A C 1
ATOM 874 O O . ASN A 1 108 ? -53.926 7.728 2.973 1.00 63.78 108 ASN A O 1
ATOM 878 N N . VAL A 1 109 ? -52.577 6.740 4.450 1.00 59.25 109 VAL A N 1
ATOM 879 C CA . VAL A 1 109 ? -53.662 5.994 5.125 1.00 59.25 109 VAL A CA 1
ATOM 880 C C . VAL A 1 109 ? -54.613 6.941 5.876 1.00 59.25 109 VAL A C 1
ATOM 882 O O . VAL A 1 109 ? -55.831 6.789 5.831 1.00 59.25 109 VAL A O 1
ATOM 885 N N . THR A 1 110 ? -54.074 7.981 6.518 1.00 55.81 110 THR A N 1
ATOM 886 C CA . THR A 1 110 ? -54.857 8.949 7.316 1.00 55.81 110 THR A CA 1
ATOM 887 C C . THR A 1 110 ? -55.601 10.009 6.494 1.00 55.81 110 THR A C 1
ATOM 889 O O . THR A 1 110 ? -56.430 10.748 7.042 1.00 55.81 110 THR A O 1
ATOM 892 N N . SER A 1 111 ? -55.311 10.122 5.194 1.00 55.31 111 SER A N 1
ATOM 893 C CA . SER A 1 111 ? -56.009 11.031 4.277 1.00 55.31 111 SER A CA 1
ATOM 894 C C . SER A 1 111 ? -57.233 10.378 3.622 1.00 55.31 111 SER A C 1
ATOM 896 O O . SER A 1 111 ? -58.233 11.074 3.436 1.00 55.31 111 SER A O 1
ATOM 898 N N . ASP A 1 112 ? -57.230 9.059 3.401 1.00 54.03 112 ASP A N 1
ATOM 899 C CA . ASP A 1 112 ? -58.404 8.321 2.905 1.00 54.03 112 ASP A CA 1
ATOM 900 C C . ASP A 1 112 ? -59.514 8.166 3.969 1.00 54.03 112 ASP A C 1
ATOM 902 O O . ASP A 1 112 ? -60.703 8.278 3.655 1.00 54.03 112 ASP A O 1
ATOM 906 N N . GLU A 1 113 ? -59.171 8.022 5.256 1.00 52.88 113 GLU A N 1
ATOM 907 C CA . GLU A 1 113 ? -60.171 7.896 6.336 1.00 52.88 113 GLU A CA 1
ATOM 908 C C . GLU A 1 113 ? -60.987 9.180 6.585 1.00 52.88 113 GLU A C 1
ATOM 910 O O . GLU A 1 113 ? -62.137 9.119 7.029 1.00 52.88 113 GLU A O 1
ATOM 915 N N . ARG A 1 114 ? -60.453 10.365 6.252 1.00 52.72 114 ARG A N 1
ATOM 916 C CA . ARG A 1 114 ? -61.185 11.640 6.414 1.00 52.72 114 ARG A CA 1
ATOM 917 C C . ARG A 1 114 ? -62.230 11.879 5.327 1.00 52.72 114 ARG A C 1
ATOM 919 O O . ARG A 1 114 ? -63.178 12.627 5.563 1.00 52.72 114 ARG A O 1
ATOM 926 N N . VAL A 1 115 ? -62.106 11.236 4.165 1.00 53.69 115 VAL A N 1
ATOM 927 C CA . VAL A 1 115 ? -63.079 11.373 3.067 1.00 53.69 115 VAL A CA 1
ATOM 928 C C . VAL A 1 115 ? -64.341 10.539 3.334 1.00 53.69 115 VAL A C 1
ATOM 930 O O . VAL A 1 115 ? -65.431 10.912 2.898 1.00 53.69 115 VAL A O 1
ATOM 933 N N . ALA A 1 116 ? -64.240 9.464 4.123 1.00 51.38 116 ALA A N 1
ATOM 934 C CA . ALA A 1 116 ? -65.374 8.594 4.445 1.00 51.38 116 ALA A CA 1
ATOM 935 C C . ALA A 1 116 ? -66.345 9.169 5.502 1.00 51.38 116 ALA A C 1
ATOM 937 O O . ALA A 1 116 ? -67.501 8.750 5.549 1.00 51.38 116 ALA A O 1
ATOM 938 N N . SER A 1 117 ? -65.923 10.146 6.318 1.00 53.66 117 SER A N 1
ATOM 939 C CA . SER A 1 117 ? -66.730 10.665 7.443 1.00 53.66 117 SER A CA 1
ATOM 940 C C . SER A 1 117 ? -67.506 11.961 7.143 1.00 53.66 117 SER A C 1
ATOM 942 O O . SER A 1 117 ? -68.270 12.431 7.978 1.00 53.66 117 SER A O 1
ATOM 944 N N . SER A 1 118 ? -67.370 12.538 5.940 1.00 51.31 118 SER A N 1
ATOM 945 C CA . SER A 1 118 ? -68.067 13.781 5.546 1.00 51.31 118 SER A CA 1
ATOM 946 C C . SER A 1 118 ? -69.336 13.564 4.698 1.00 51.31 118 SER A C 1
ATOM 948 O O . SER A 1 118 ? -69.823 14.500 4.061 1.00 51.31 118 SER A O 1
ATOM 950 N N . LYS A 1 119 ? -69.885 12.342 4.664 1.00 55.19 119 LYS A N 1
ATOM 951 C CA . LYS A 1 119 ? -71.183 12.033 4.035 1.00 55.19 119 LYS A CA 1
ATOM 952 C C . LYS A 1 119 ? -72.132 11.349 5.024 1.00 55.19 119 LYS A C 1
ATOM 954 O O . LYS A 1 119 ? -72.448 10.176 4.840 1.00 55.19 119 LYS A O 1
ATOM 959 N N . ARG A 1 120 ? -72.585 12.064 6.055 1.00 39.47 120 ARG A N 1
ATOM 960 C CA . ARG A 1 120 ? -73.856 11.812 6.756 1.00 39.47 120 ARG A CA 1
ATOM 961 C C . ARG A 1 120 ? -74.434 13.119 7.261 1.00 39.47 120 ARG A C 1
ATOM 963 O O . ARG A 1 120 ? -73.632 13.944 7.744 1.00 39.47 120 ARG A O 1
#

pLDDT: mean 83.4, std 15.59, range [39.47, 97.88]

Nearest PDB structures (foldseek):
  4axc-assembly1_A  TM=8.500E-01  e=2.286E-04  Arabidopsis thaliana
  5mwl-assembly2_B  TM=8.802E-01  e=4.898E-04  Mus musculus
  5mwl-assembly1_A  TM=8.766E-01  e=6.728E-04  Mus musculus
  5mw8-assembly1_A  TM=8.529E-01  e=1.192E-03  Mus musculus
  3uds-assembly3_B  TM=7.838E-01  e=1.192E-03  Arabidopsis thaliana